Protein AF-A0A1S7DV35-F1 (afdb_monomer_lite)

Organism: Riemerella anatipestifer (NCBI:txid34085)

pLDDT: mean 92.85, std 4.07, range [81.19, 97.44]

Foldseek 3Di:
DKDKDKDALVLLVLLLVLLVVLVVDDLVPDDPVCSLLSVLSVVVSVVSVVVSVVRPPPPDIDMDIGDLSSLVSLLCCLVVVVVVDPDDPPDPSVVSSVVSNVSSVVVND

Sequence (109 aa):
MKIAIILNYEKLEVVNNLMSVLDTIKLEEQPRHLKSTVAICKELREKLLHKAISKRGASKSFKIELKYYFADALYRYLEDFSIYWDTPSGSFEENVFLMLRNDLHQKLL

Radius of gyration: 13.37 Å; chains: 1; bounding box: 29×32×36 Å

Structure (mmCIF, N/CA/C/O backbone):
data_AF-A0A1S7DV35-F1
#
_entry.id   AF-A0A1S7DV35-F1
#
loop_
_atom_site.group_PDB
_atom_site.id
_atom_site.type_symbol
_atom_site.label_atom_id
_atom_site.label_alt_id
_atom_site.label_comp_id
_atom_site.label_asym_id
_atom_site.label_entity_id
_atom_site.label_seq_id
_atom_site.pdbx_PDB_ins_code
_atom_site.Cartn_x
_atom_site.Cartn_y
_atom_site.Cartn_z
_atom_site.occupancy
_atom_site.B_iso_or_equiv
_atom_site.auth_seq_id
_atom_site.auth_comp_id
_atom_site.auth_asym_id
_atom_site.auth_atom_id
_atom_site.pdbx_PDB_model_num
ATOM 1 N N . MET A 1 1 ? -11.929 -15.321 -1.304 1.00 85.12 1 MET A N 1
ATOM 2 C CA . MET A 1 1 ? -11.467 -15.023 0.070 1.00 85.12 1 MET A CA 1
ATOM 3 C C . MET A 1 1 ? -11.135 -13.538 0.197 1.00 85.12 1 MET A C 1
ATOM 5 O O . MET A 1 1 ? -10.659 -12.957 -0.779 1.00 85.12 1 MET A O 1
ATOM 9 N N . LYS A 1 2 ? -11.431 -12.914 1.344 1.00 92.75 2 LYS A N 1
ATOM 10 C CA . LYS A 1 2 ? -11.063 -11.521 1.645 1.00 92.75 2 LYS A CA 1
ATOM 11 C C . LYS A 1 2 ? -10.032 -11.496 2.772 1.00 92.75 2 LYS A C 1
ATOM 13 O O . LYS A 1 2 ? -10.202 -12.222 3.744 1.00 92.75 2 LYS A O 1
ATOM 18 N N . ILE A 1 3 ? -9.027 -10.639 2.648 1.00 96.81 3 ILE A N 1
ATOM 19 C CA . ILE A 1 3 ? -7.999 -10.395 3.661 1.00 96.81 3 ILE A CA 1
ATOM 20 C C . ILE A 1 3 ? -8.254 -9.026 4.281 1.00 96.81 3 ILE A C 1
ATOM 22 O O . ILE A 1 3 ? -8.531 -8.056 3.579 1.00 96.81 3 ILE A O 1
ATOM 26 N N . ALA A 1 4 ? -8.198 -8.947 5.603 1.00 96.19 4 ALA A N 1
ATOM 27 C CA . ALA A 1 4 ? -8.426 -7.712 6.332 1.00 96.19 4 ALA A CA 1
ATOM 28 C C . ALA A 1 4 ? -7.108 -7.139 6.840 1.00 96.19 4 ALA A C 1
ATOM 30 O O . ALA A 1 4 ? -6.388 -7.841 7.543 1.00 96.19 4 ALA A O 1
ATOM 31 N N . ILE A 1 5 ? -6.847 -5.864 6.575 1.00 95.62 5 ILE A N 1
ATOM 32 C CA . IL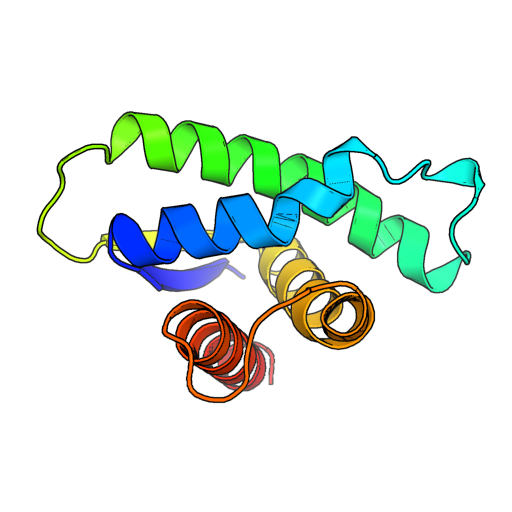E A 1 5 ? -5.750 -5.109 7.195 1.00 95.62 5 ILE A CA 1
ATOM 33 C C . ILE A 1 5 ? -6.329 -4.034 8.116 1.00 95.62 5 ILE A C 1
ATOM 35 O O . ILE A 1 5 ? -7.416 -3.507 7.859 1.00 95.62 5 ILE A O 1
ATOM 39 N N . ILE A 1 6 ? -5.633 -3.735 9.211 1.00 95.38 6 ILE A N 1
ATOM 40 C CA . ILE A 1 6 ? -6.066 -2.751 10.210 1.00 95.38 6 ILE A CA 1
ATOM 41 C C . ILE A 1 6 ? -5.045 -1.620 10.236 1.00 95.38 6 ILE A C 1
ATOM 43 O O . ILE A 1 6 ? -3.892 -1.834 10.598 1.00 95.38 6 ILE A O 1
ATOM 47 N N . LEU A 1 7 ? -5.475 -0.415 9.865 1.00 95.19 7 LEU A N 1
ATOM 48 C CA . LEU A 1 7 ? -4.621 0.770 9.763 1.00 95.19 7 LEU A CA 1
ATOM 49 C C . LEU A 1 7 ? -5.322 1.978 10.391 1.00 95.19 7 LEU A C 1
ATOM 51 O O . LEU A 1 7 ? -6.548 2.035 10.422 1.00 95.19 7 LEU A O 1
ATOM 55 N N . ASN A 1 8 ? -4.555 2.950 10.878 1.00 95.25 8 ASN A N 1
ATOM 56 C CA . ASN A 1 8 ? -5.063 4.298 11.146 1.00 95.25 8 ASN A CA 1
ATOM 57 C C . ASN A 1 8 ? -4.797 5.201 9.924 1.00 95.25 8 ASN A C 1
ATOM 59 O O . ASN A 1 8 ? -4.252 4.744 8.916 1.00 95.25 8 ASN A O 1
ATOM 63 N N . TYR A 1 9 ? -5.204 6.471 10.003 1.00 95.62 9 TYR A N 1
ATOM 64 C CA . TYR A 1 9 ? -5.023 7.421 8.903 1.00 95.62 9 TYR A CA 1
ATOM 65 C C . TYR A 1 9 ? -3.543 7.611 8.530 1.00 95.62 9 TYR A C 1
ATOM 67 O O . TYR A 1 9 ? -3.193 7.460 7.367 1.00 95.62 9 TYR A O 1
ATOM 75 N N . GLU A 1 10 ? -2.668 7.845 9.509 1.00 95.19 10 GLU A N 1
ATOM 76 C CA . GLU A 1 10 ? -1.231 8.076 9.282 1.00 95.19 10 GLU A CA 1
ATOM 77 C C . GLU A 1 10 ? -0.557 6.895 8.578 1.00 95.19 10 GLU A C 1
ATOM 79 O O . GLU A 1 10 ? 0.164 7.073 7.600 1.00 95.19 10 GLU A O 1
ATOM 84 N N . LYS A 1 11 ? -0.848 5.663 9.012 1.00 95.44 11 LYS A N 1
ATOM 85 C CA . LYS A 1 11 ? -0.322 4.453 8.367 1.00 95.44 11 LYS A CA 1
ATOM 86 C C . LYS A 1 11 ? -0.841 4.294 6.938 1.00 95.44 11 LYS A C 1
ATOM 88 O O . LYS A 1 11 ? -0.106 3.820 6.080 1.00 95.44 11 LYS A O 1
ATOM 93 N N . LEU A 1 12 ? -2.093 4.672 6.670 1.00 96.00 12 LEU A N 1
ATOM 94 C CA . LEU A 1 12 ? -2.645 4.650 5.313 1.00 96.00 12 LEU A CA 1
ATOM 95 C C . LEU A 1 12 ? -1.957 5.681 4.403 1.00 96.00 12 LEU A C 1
ATOM 97 O O . LEU A 1 12 ? -1.677 5.363 3.249 1.00 96.00 12 LEU A O 1
ATOM 101 N N . GLU A 1 13 ? -1.648 6.872 4.916 1.00 95.44 13 GLU A N 1
ATOM 102 C CA . GLU A 1 13 ? -0.892 7.892 4.176 1.00 95.44 13 GLU A CA 1
ATOM 103 C C . GLU A 1 13 ? 0.514 7.399 3.829 1.00 95.44 13 GLU A C 1
ATOM 105 O O . GLU A 1 13 ? 0.929 7.508 2.678 1.00 95.44 13 GLU A O 1
ATOM 110 N N . VAL A 1 14 ? 1.211 6.769 4.781 1.00 94.81 14 VAL A N 1
ATOM 111 C CA . VAL A 1 14 ? 2.515 6.141 4.517 1.00 94.81 14 VAL A CA 1
ATOM 112 C C . VAL A 1 14 ? 2.411 5.121 3.385 1.00 94.81 14 VAL A C 1
ATOM 114 O O . VAL A 1 14 ? 3.194 5.177 2.441 1.00 94.81 14 VAL A O 1
ATOM 117 N N . VAL A 1 15 ? 1.426 4.218 3.427 1.00 94.94 15 VAL A N 1
ATOM 118 C CA . VAL A 1 15 ? 1.236 3.217 2.362 1.00 94.94 15 VAL A CA 1
ATOM 119 C C . VAL A 1 15 ? 0.980 3.893 1.011 1.00 94.94 15 VAL A C 1
ATOM 121 O O . VAL A 1 15 ? 1.598 3.516 0.018 1.00 94.94 15 VAL A O 1
ATOM 124 N N . ASN A 1 16 ? 0.128 4.921 0.957 1.00 95.12 16 ASN A N 1
ATOM 125 C CA . ASN A 1 16 ? -0.120 5.675 -0.277 1.00 95.12 16 ASN A CA 1
ATOM 126 C C . ASN A 1 16 ? 1.145 6.358 -0.817 1.00 95.12 16 ASN A C 1
ATOM 128 O O . ASN A 1 16 ? 1.351 6.363 -2.035 1.00 95.12 16 ASN A O 1
ATOM 132 N N . ASN A 1 17 ? 1.991 6.889 0.069 1.00 93.31 17 ASN A N 1
ATOM 133 C CA . ASN A 1 17 ? 3.256 7.530 -0.286 1.00 93.31 17 ASN A CA 1
ATOM 134 C C . ASN A 1 17 ? 4.279 6.519 -0.815 1.00 93.31 17 ASN A C 1
ATOM 136 O O . ASN A 1 17 ? 4.876 6.762 -1.859 1.00 93.31 17 ASN A O 1
ATOM 140 N N . LEU A 1 18 ? 4.431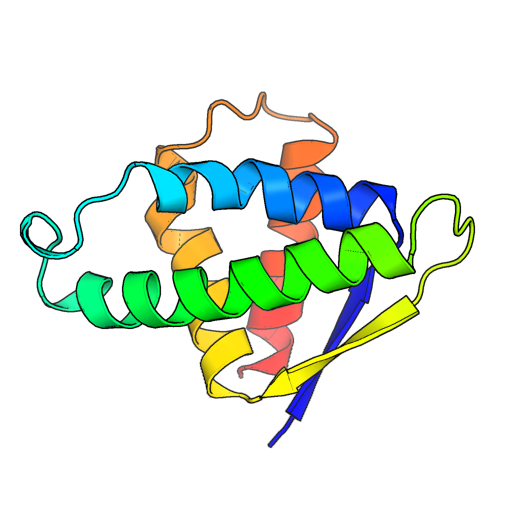 5.353 -0.182 1.00 91.62 18 LEU A N 1
ATOM 141 C CA . LEU A 1 18 ? 5.306 4.280 -0.685 1.00 91.62 18 LEU A CA 1
ATOM 142 C C . LEU A 1 18 ? 4.833 3.740 -2.041 1.00 91.62 18 LEU A C 1
ATOM 144 O O . LEU A 1 18 ? 5.625 3.350 -2.900 1.00 91.62 18 LEU A O 1
ATOM 148 N N . MET A 1 19 ? 3.522 3.744 -2.270 1.00 94.19 19 MET A N 1
ATOM 149 C CA . MET A 1 19 ? 2.934 3.368 -3.552 1.00 94.19 19 MET A CA 1
ATOM 150 C C . MET A 1 19 ? 3.028 4.478 -4.616 1.00 94.19 19 MET A C 1
ATOM 152 O O . MET A 1 19 ? 2.663 4.228 -5.764 1.00 94.19 19 MET A O 1
ATOM 156 N N . SER A 1 20 ? 3.538 5.677 -4.294 1.00 92.75 20 SER A N 1
ATOM 157 C CA . SER A 1 20 ? 3.689 6.785 -5.258 1.00 92.75 20 SER A CA 1
ATOM 158 C C . SER A 1 20 ? 4.613 6.473 -6.428 1.00 92.75 20 SER A C 1
ATOM 160 O O . SER A 1 20 ? 4.377 6.946 -7.538 1.00 92.75 20 SER A O 1
ATOM 162 N N . VAL A 1 21 ? 5.577 5.573 -6.225 1.00 89.44 21 VAL A N 1
ATOM 163 C CA . VAL A 1 21 ? 6.457 5.055 -7.284 1.00 89.44 21 VAL A CA 1
ATOM 164 C C . VAL A 1 21 ? 5.646 4.452 -8.446 1.00 89.44 21 VAL A C 1
ATOM 166 O O . VAL A 1 21 ? 6.061 4.506 -9.601 1.00 89.44 21 VAL A O 1
ATOM 169 N N . LEU A 1 22 ? 4.437 3.940 -8.187 1.00 91.38 22 LEU A N 1
ATOM 170 C CA . LEU A 1 22 ? 3.563 3.391 -9.228 1.00 91.38 22 LEU A CA 1
ATOM 171 C C . LEU A 1 22 ? 3.049 4.443 -10.227 1.00 91.38 22 LEU A C 1
ATOM 173 O O . LEU A 1 22 ? 2.676 4.054 -11.336 1.00 91.38 22 LEU A O 1
ATOM 177 N N . ASP A 1 23 ? 3.031 5.738 -9.884 1.00 88.81 23 ASP A N 1
ATOM 178 C CA . ASP A 1 23 ? 2.641 6.799 -10.834 1.00 88.81 23 ASP A CA 1
ATOM 179 C C . ASP A 1 23 ? 3.640 6.942 -11.974 1.00 88.81 23 ASP A C 1
ATOM 181 O O . ASP A 1 23 ? 3.260 7.237 -13.106 1.00 88.81 23 ASP A O 1
ATOM 185 N N . THR A 1 24 ? 4.920 6.731 -11.681 1.00 88.62 24 THR A N 1
ATOM 186 C CA . THR A 1 24 ? 6.007 6.956 -12.634 1.00 88.62 24 THR A CA 1
ATOM 187 C C . THR A 1 24 ? 6.430 5.673 -13.341 1.00 88.62 24 THR A C 1
ATOM 189 O O . THR A 1 24 ? 6.992 5.735 -14.435 1.00 88.62 24 THR A O 1
ATOM 192 N N . ILE A 1 25 ? 6.113 4.502 -12.776 1.00 88.62 25 ILE A N 1
ATOM 193 C CA . ILE A 1 25 ? 6.389 3.211 -13.410 1.00 88.62 25 ILE A CA 1
ATOM 194 C C . ILE A 1 25 ? 5.594 3.071 -14.712 1.00 88.62 25 ILE A C 1
ATOM 196 O O . ILE A 1 25 ? 4.359 2.976 -14.724 1.00 88.62 25 ILE A O 1
ATOM 200 N N . LYS A 1 26 ? 6.322 2.935 -15.820 1.00 87.25 26 LYS A N 1
ATOM 201 C CA . LYS A 1 26 ? 5.774 2.492 -17.101 1.00 87.25 26 LYS A CA 1
ATOM 202 C C . LYS A 1 26 ? 5.692 0.974 -17.121 1.00 87.25 26 LYS A C 1
ATOM 204 O O . LYS A 1 26 ? 6.700 0.283 -17.001 1.00 87.25 26 LYS A O 1
ATOM 209 N N . LEU A 1 27 ? 4.480 0.453 -17.296 1.00 86.25 27 LEU A N 1
ATOM 210 C CA . LEU A 1 27 ? 4.215 -0.986 -17.268 1.00 86.25 27 LEU A CA 1
ATOM 211 C C . LEU A 1 27 ? 4.971 -1.740 -18.375 1.00 86.25 27 LEU A C 1
ATOM 213 O O . LEU A 1 27 ? 5.391 -2.880 -18.179 1.00 86.25 27 LEU A O 1
ATOM 217 N N . GLU A 1 28 ? 5.170 -1.091 -19.523 1.00 87.50 28 GLU A N 1
ATOM 218 C CA . GLU A 1 28 ? 5.852 -1.654 -20.694 1.00 87.50 28 GLU A CA 1
ATOM 219 C C . GLU A 1 28 ? 7.290 -2.073 -20.368 1.00 87.50 28 GLU A C 1
ATOM 221 O O . GLU A 1 28 ? 7.735 -3.134 -20.810 1.00 87.50 28 GLU A O 1
ATOM 226 N N . GLU A 1 29 ? 7.961 -1.256 -19.549 1.00 88.75 29 GLU A N 1
ATOM 227 C CA . GLU A 1 29 ? 9.383 -1.328 -19.194 1.00 88.75 29 GLU A CA 1
ATOM 228 C C . GLU A 1 29 ? 9.657 -2.307 -18.036 1.00 88.75 29 GLU A C 1
ATOM 230 O O . GLU A 1 29 ? 10.810 -2.587 -17.719 1.00 88.75 29 GLU A O 1
ATOM 235 N N . GLN A 1 30 ? 8.613 -2.860 -17.407 1.00 87.62 30 GLN A N 1
ATOM 236 C CA . GLN A 1 30 ? 8.766 -3.792 -16.290 1.00 87.62 30 GLN A CA 1
ATOM 237 C C . GLN A 1 30 ? 8.989 -5.240 -16.758 1.00 87.62 30 GLN A C 1
ATOM 239 O O . GLN A 1 30 ? 8.394 -5.675 -17.752 1.00 87.62 30 GLN A O 1
ATOM 244 N N . PRO A 1 31 ? 9.768 -6.048 -16.016 1.00 87.88 31 PRO A N 1
ATOM 245 C CA . PRO A 1 31 ? 9.861 -7.486 -16.241 1.00 87.88 31 PRO A CA 1
ATOM 246 C C . PRO A 1 31 ? 8.483 -8.158 -16.249 1.00 87.88 31 PRO A C 1
ATOM 248 O O . PRO A 1 31 ? 7.603 -7.813 -15.460 1.00 87.88 31 PRO A O 1
ATOM 251 N N . ARG A 1 32 ? 8.297 -9.175 -17.104 1.00 86.12 32 ARG A N 1
ATOM 252 C CA . ARG A 1 32 ? 7.004 -9.872 -17.279 1.00 86.12 32 ARG A CA 1
ATOM 253 C C . ARG A 1 32 ? 6.384 -10.347 -15.959 1.00 86.12 32 ARG A C 1
ATOM 255 O O . ARG A 1 32 ? 5.169 -10.282 -15.820 1.00 86.12 32 ARG A O 1
ATOM 262 N N . HIS A 1 33 ? 7.209 -10.801 -15.017 1.00 83.94 33 HIS A N 1
ATOM 263 C CA . HIS A 1 33 ? 6.760 -11.300 -13.717 1.00 83.94 33 HIS A CA 1
ATOM 264 C C . HIS A 1 33 ? 6.268 -10.192 -12.767 1.00 83.94 33 HIS A C 1
ATOM 266 O O . HIS A 1 33 ? 5.466 -10.482 -11.888 1.00 83.94 33 HIS A O 1
ATOM 272 N N . LEU A 1 34 ? 6.676 -8.930 -12.967 1.00 89.12 34 LEU A N 1
ATOM 273 C CA . LEU A 1 34 ? 6.234 -7.786 -12.155 1.00 89.12 34 LEU A CA 1
ATOM 274 C C . LEU A 1 34 ? 5.037 -7.049 -12.758 1.00 89.12 34 LEU A C 1
ATOM 276 O O . LEU A 1 34 ? 4.323 -6.358 -12.034 1.00 89.12 34 LEU A O 1
ATOM 280 N N . LYS A 1 35 ? 4.774 -7.198 -14.066 1.00 92.31 35 LYS A N 1
ATOM 281 C CA . LYS A 1 35 ? 3.689 -6.468 -14.751 1.00 92.31 35 LYS A CA 1
ATOM 282 C C . LYS A 1 35 ? 2.326 -6.685 -14.091 1.00 92.31 35 LYS A C 1
ATOM 284 O O . LYS A 1 35 ? 1.588 -5.725 -13.891 1.00 92.31 35 LYS A O 1
ATOM 289 N N . SER A 1 36 ? 1.993 -7.921 -13.722 1.00 92.19 36 SER A N 1
ATOM 290 C CA . SER A 1 36 ? 0.727 -8.217 -13.039 1.00 92.19 36 SER A CA 1
ATOM 291 C C . SER A 1 36 ? 0.646 -7.537 -11.674 1.00 92.19 36 SER A C 1
ATOM 293 O O . SER A 1 36 ? -0.361 -6.899 -11.380 1.00 92.19 36 SER A O 1
ATOM 295 N N . THR A 1 37 ? 1.712 -7.618 -10.874 1.00 94.31 37 THR A N 1
ATOM 296 C CA . THR A 1 37 ? 1.790 -6.971 -9.558 1.00 94.31 37 THR A CA 1
ATOM 297 C C . THR A 1 37 ? 1.618 -5.463 -9.693 1.00 94.31 37 THR A C 1
ATOM 299 O O . THR A 1 37 ? 0.745 -4.891 -9.050 1.00 94.31 37 THR A O 1
ATOM 302 N N . VAL A 1 38 ? 2.364 -4.824 -10.598 1.00 94.19 38 VAL A N 1
ATOM 303 C CA . VAL A 1 38 ? 2.280 -3.377 -10.849 1.00 94.19 38 VAL A CA 1
ATOM 304 C C . VAL A 1 38 ? 0.876 -2.970 -11.292 1.00 94.19 38 VAL A C 1
ATOM 306 O O . VAL A 1 38 ? 0.324 -2.019 -10.744 1.00 94.19 38 VAL A O 1
ATOM 309 N N . ALA A 1 39 ? 0.272 -3.681 -12.248 1.00 94.69 39 ALA A N 1
ATOM 310 C CA . ALA A 1 39 ? -1.069 -3.362 -12.736 1.00 94.69 39 ALA A CA 1
ATOM 311 C C . ALA A 1 39 ? -2.125 -3.459 -11.621 1.00 94.69 39 ALA A C 1
ATOM 313 O O . ALA A 1 39 ? -2.929 -2.543 -11.445 1.00 94.69 39 ALA A O 1
ATOM 314 N N . ILE A 1 40 ? -2.085 -4.531 -10.826 1.00 96.50 40 ILE A N 1
ATOM 315 C CA . ILE A 1 40 ? -3.006 -4.732 -9.701 1.00 96.50 40 ILE A CA 1
ATOM 316 C C . ILE A 1 40 ? -2.770 -3.676 -8.611 1.00 96.50 40 ILE A C 1
ATOM 318 O O . ILE A 1 40 ? -3.727 -3.129 -8.062 1.00 96.50 40 ILE A O 1
ATOM 322 N N . CYS A 1 41 ? -1.513 -3.356 -8.304 1.00 96.56 41 CYS A N 1
ATOM 323 C CA . CYS A 1 41 ? -1.167 -2.362 -7.294 1.00 96.56 41 CYS A CA 1
ATOM 324 C C . CYS A 1 41 ? -1.535 -0.936 -7.712 1.00 96.56 41 CYS A C 1
ATOM 326 O O . CYS A 1 41 ? -1.905 -0.151 -6.841 1.00 96.56 41 CYS A O 1
ATOM 328 N N . LYS A 1 42 ? -1.513 -0.601 -9.009 1.00 95.81 42 LYS A N 1
ATOM 329 C CA . LYS A 1 42 ? -2.057 0.674 -9.509 1.00 95.81 42 LYS A CA 1
ATOM 330 C C . LYS A 1 42 ? -3.549 0.797 -9.188 1.00 95.81 42 LYS A C 1
ATOM 332 O O . LYS A 1 42 ? -3.948 1.770 -8.553 1.00 95.81 42 LYS A O 1
ATOM 337 N N . GLU A 1 43 ? -4.348 -0.227 -9.505 1.00 96.12 43 GLU A N 1
ATOM 338 C CA . GLU A 1 43 ? -5.783 -0.240 -9.167 1.00 96.12 43 GLU A CA 1
ATOM 339 C C . GLU A 1 43 ? -6.011 -0.193 -7.645 1.00 96.12 43 GLU A C 1
ATOM 341 O O . GLU A 1 43 ? -6.904 0.496 -7.145 1.00 96.12 43 GLU A O 1
ATOM 346 N N . LEU A 1 44 ? -5.201 -0.926 -6.875 1.00 97.06 44 LEU A N 1
ATOM 347 C CA . LEU A 1 44 ? -5.283 -0.912 -5.417 1.00 97.06 44 LEU A CA 1
ATOM 348 C C . LEU A 1 44 ? -5.001 0.483 -4.857 1.00 97.06 44 LEU A C 1
ATOM 350 O O . LEU A 1 44 ? -5.735 0.950 -3.985 1.00 97.06 44 LEU A O 1
ATOM 354 N N . ARG A 1 45 ? -3.963 1.153 -5.357 1.00 95.94 45 ARG A N 1
ATOM 355 C CA . ARG A 1 45 ? -3.569 2.475 -4.881 1.00 95.94 45 ARG A CA 1
ATOM 356 C C . ARG A 1 45 ? -4.669 3.501 -5.091 1.00 95.94 45 ARG A C 1
ATOM 358 O O . ARG A 1 45 ? -4.957 4.254 -4.169 1.00 95.94 45 ARG A O 1
ATOM 365 N N . GLU A 1 46 ? -5.343 3.494 -6.237 1.00 95.62 46 GLU A N 1
ATOM 366 C CA . GLU A 1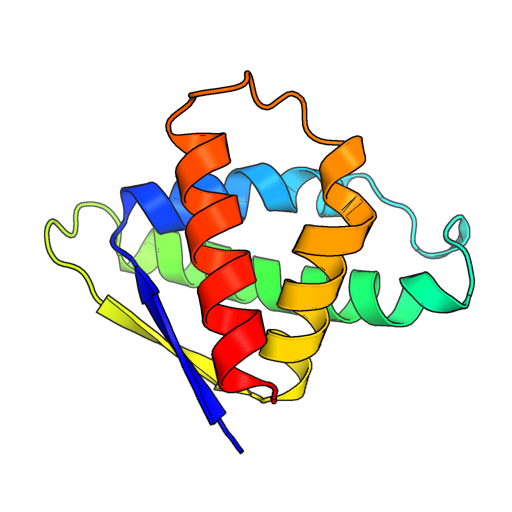 46 ? -6.499 4.369 -6.458 1.00 95.62 46 GLU A CA 1
ATOM 367 C C . GLU A 1 46 ? -7.557 4.182 -5.362 1.00 95.62 46 GLU A C 1
ATOM 369 O O . GLU A 1 46 ? -8.055 5.157 -4.795 1.00 95.62 46 GLU A O 1
ATOM 374 N N . LYS A 1 47 ? -7.867 2.934 -4.986 1.00 96.12 47 LYS A N 1
ATOM 375 C CA . LYS A 1 47 ? -8.821 2.650 -3.898 1.00 96.12 47 LYS A CA 1
ATOM 376 C C . LYS A 1 47 ? -8.307 3.133 -2.539 1.00 96.12 47 LYS A C 1
ATOM 378 O O . LYS A 1 47 ? -9.100 3.634 -1.740 1.00 96.12 47 LYS A O 1
ATOM 383 N N . LEU A 1 48 ? -7.013 2.980 -2.259 1.00 96.31 48 LEU A N 1
ATOM 384 C CA . LEU A 1 48 ? -6.393 3.432 -1.009 1.00 96.31 48 LEU A CA 1
ATOM 385 C C . LEU A 1 48 ? -6.334 4.964 -0.911 1.00 96.31 48 LEU A C 1
ATOM 387 O O . LEU A 1 48 ? -6.588 5.503 0.167 1.00 96.31 48 LEU A O 1
ATOM 391 N N . LEU A 1 49 ? -6.116 5.671 -2.022 1.00 96.25 49 LEU A N 1
ATOM 392 C CA . LEU A 1 49 ? -6.187 7.134 -2.098 1.00 96.25 49 LEU A CA 1
ATOM 393 C C . LEU A 1 49 ? -7.606 7.638 -1.808 1.00 96.25 49 LEU A C 1
ATOM 395 O O . LEU A 1 49 ? -7.800 8.486 -0.936 1.00 96.25 49 LEU A O 1
ATOM 399 N N . HIS A 1 50 ? -8.626 7.052 -2.444 1.00 96.00 50 HIS A N 1
ATOM 400 C CA . HIS A 1 50 ? -10.025 7.365 -2.123 1.00 96.00 50 HIS A CA 1
ATOM 401 C C . HIS A 1 50 ? -10.343 7.083 -0.649 1.00 96.00 50 HIS A C 1
ATOM 403 O O . HIS A 1 50 ? -11.033 7.861 0.019 1.00 96.00 50 HIS A O 1
ATOM 409 N N . LYS A 1 51 ? -9.816 5.976 -0.110 1.00 95.38 51 LYS A N 1
ATOM 410 C CA . LYS A 1 51 ? -9.994 5.631 1.300 1.00 95.38 51 LYS A CA 1
ATOM 411 C C . LYS A 1 51 ? -9.352 6.670 2.215 1.00 95.38 51 LYS A C 1
ATOM 413 O O . LYS A 1 51 ? -9.998 7.047 3.192 1.00 95.38 51 LYS A O 1
ATOM 418 N N . ALA A 1 52 ? -8.154 7.153 1.898 1.00 94.88 52 ALA A N 1
ATOM 419 C CA . ALA A 1 52 ? -7.467 8.181 2.673 1.00 94.88 52 ALA A CA 1
ATOM 420 C C . ALA A 1 52 ? -8.269 9.480 2.716 1.00 94.88 52 ALA A C 1
ATOM 422 O O . ALA A 1 52 ? -8.530 9.993 3.802 1.00 94.88 52 ALA A O 1
ATOM 423 N N . ILE A 1 53 ? -8.795 9.932 1.573 1.00 94.88 53 ILE A N 1
ATOM 424 C CA . ILE A 1 53 ? -9.697 11.092 1.514 1.00 94.88 53 ILE A CA 1
ATOM 425 C C . ILE A 1 53 ? -10.903 10.882 2.445 1.00 94.88 53 ILE A C 1
ATOM 427 O O . ILE A 1 53 ? -11.211 11.748 3.260 1.00 94.88 53 ILE A O 1
ATOM 431 N N . SER A 1 54 ? -11.540 9.704 2.403 1.00 94.44 54 SER A N 1
ATOM 432 C CA . SER A 1 54 ? -12.709 9.390 3.247 1.00 94.44 54 SER A CA 1
ATOM 433 C C . SER A 1 54 ? -12.406 9.243 4.746 1.00 94.44 54 SER A C 1
ATOM 435 O O . SER A 1 54 ? -13.322 9.234 5.570 1.00 94.44 54 SER A O 1
ATOM 437 N N . LYS A 1 55 ? -11.133 9.050 5.107 1.00 93.50 55 LYS A N 1
ATOM 438 C CA . LYS A 1 55 ? -10.666 8.812 6.481 1.00 93.50 55 LYS A CA 1
ATOM 439 C C . LYS A 1 55 ? -9.796 9.943 7.015 1.00 93.50 55 LYS A C 1
ATOM 441 O O . LYS A 1 55 ? -9.238 9.803 8.102 1.00 93.50 55 LYS A O 1
ATOM 446 N N . ARG A 1 56 ? -9.715 11.063 6.296 1.00 91.44 56 ARG A N 1
ATOM 447 C CA . ARG A 1 56 ? -8.976 12.250 6.718 1.00 91.44 56 ARG A CA 1
ATOM 448 C C . ARG A 1 56 ? -9.442 12.711 8.099 1.00 91.44 56 ARG A C 1
ATOM 450 O O . ARG A 1 56 ? -10.637 12.866 8.337 1.00 91.44 56 ARG A O 1
ATOM 457 N N . GLY A 1 57 ? -8.488 12.896 9.010 1.00 86.31 57 GLY A N 1
ATOM 458 C CA . GLY A 1 57 ? -8.753 13.314 10.391 1.00 86.31 57 GLY A CA 1
ATOM 459 C C . GLY A 1 57 ? -9.332 12.225 11.303 1.00 86.31 57 GLY A C 1
ATOM 460 O O . GLY A 1 57 ? -9.653 12.508 12.456 1.00 86.31 57 GLY A O 1
ATOM 461 N N . ALA A 1 58 ? -9.467 10.978 10.837 1.00 89.38 58 ALA A N 1
ATOM 462 C CA . ALA A 1 58 ? -9.888 9.878 11.697 1.00 89.38 58 ALA A CA 1
ATOM 463 C C . ALA A 1 58 ? -8.765 9.500 12.677 1.00 89.38 58 ALA A C 1
ATOM 465 O O . ALA A 1 58 ? -7.699 9.045 12.269 1.00 89.38 58 ALA A O 1
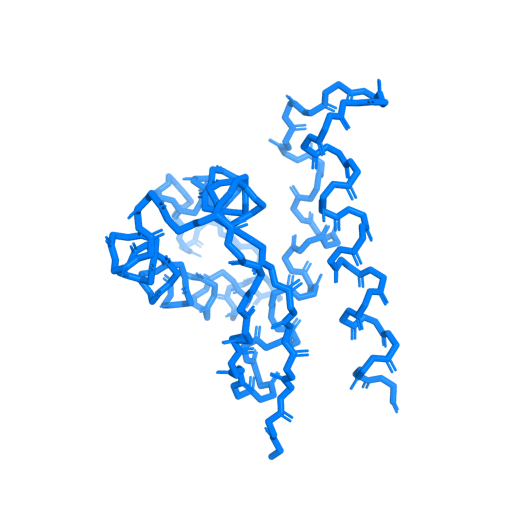ATOM 466 N N . SER A 1 59 ? -9.034 9.624 13.977 1.00 84.56 59 SER A N 1
ATOM 467 C CA . SER A 1 59 ? -8.077 9.281 15.041 1.00 84.56 59 SER A CA 1
ATOM 468 C C . SER A 1 59 ? -8.015 7.785 15.363 1.00 84.56 59 SER A C 1
ATOM 470 O O . SER A 1 59 ? -7.053 7.314 15.964 1.00 84.56 59 SER A O 1
ATOM 472 N N . LYS A 1 60 ? -9.039 7.015 14.977 1.00 92.31 60 LYS A N 1
ATOM 473 C CA . LYS A 1 60 ? -9.144 5.582 15.283 1.00 92.31 60 LYS A CA 1
ATOM 474 C C . LYS A 1 60 ? -8.687 4.719 14.113 1.00 92.31 60 LYS A C 1
ATOM 476 O O . LYS A 1 60 ? -8.952 5.036 12.953 1.00 92.31 60 LYS A O 1
ATOM 481 N N . SER A 1 61 ? -8.088 3.576 14.438 1.00 94.81 61 SER A N 1
ATOM 482 C CA . SER A 1 61 ? -7.819 2.512 13.472 1.00 94.81 61 SER A CA 1
ATOM 483 C C . SER A 1 61 ? -9.110 1.990 12.840 1.00 94.81 61 SER A C 1
ATOM 485 O O . SER A 1 61 ? -10.167 1.941 13.471 1.00 94.81 61 SER A O 1
ATOM 487 N N . PHE A 1 62 ? -9.017 1.563 11.587 1.00 95.06 62 PHE A N 1
ATOM 488 C CA . PHE A 1 62 ? -10.114 1.024 10.802 1.00 95.06 62 PHE A CA 1
ATOM 489 C C . PHE A 1 62 ? -9.664 -0.185 9.980 1.00 95.06 62 PHE A C 1
ATOM 491 O O . PHE A 1 62 ? -8.498 -0.341 9.619 1.00 95.06 62 PHE A O 1
ATOM 498 N N . LYS A 1 63 ? -10.632 -1.045 9.667 1.00 95.25 63 LYS A N 1
ATOM 499 C CA . LYS A 1 63 ? -10.444 -2.226 8.826 1.00 95.25 63 LYS A CA 1
ATOM 500 C C . LYS A 1 63 ? -10.552 -1.846 7.346 1.00 95.25 63 LYS A C 1
ATOM 502 O O . LYS A 1 63 ? -11.498 -1.158 6.947 1.00 95.25 63 LYS A O 1
ATOM 507 N N . ILE A 1 64 ? -9.626 -2.333 6.527 1.00 95.44 64 ILE A N 1
ATOM 508 C CA . ILE A 1 64 ? -9.723 -2.341 5.064 1.00 95.44 64 ILE A CA 1
ATOM 509 C C . ILE A 1 64 ? -9.809 -3.801 4.622 1.00 95.44 64 ILE A C 1
ATOM 511 O O . ILE A 1 64 ? -8.935 -4.604 4.937 1.00 95.44 64 ILE A O 1
ATOM 515 N N . GLU A 1 65 ? -10.882 -4.154 3.917 1.00 96.62 65 GLU A N 1
ATOM 516 C CA . GLU A 1 65 ? -11.040 -5.490 3.345 1.00 96.62 65 GLU A CA 1
ATOM 517 C C . GLU A 1 65 ? -10.549 -5.507 1.902 1.00 96.62 65 GLU A C 1
ATOM 519 O O . GLU A 1 65 ? -11.098 -4.822 1.037 1.00 96.62 65 GLU A O 1
ATOM 524 N N . LEU A 1 66 ? -9.540 -6.327 1.642 1.00 96.81 66 LEU A N 1
ATOM 525 C CA . LEU A 1 66 ? -8.971 -6.558 0.327 1.00 96.81 66 LEU A CA 1
ATOM 526 C C . LEU A 1 66 ? -9.457 -7.901 -0.213 1.00 96.81 66 LEU A C 1
ATOM 528 O O . LEU A 1 66 ? -9.588 -8.884 0.518 1.00 96.81 66 LEU A O 1
ATOM 532 N N . LYS A 1 67 ? -9.708 -7.971 -1.521 1.00 96.75 67 LYS A N 1
ATOM 533 C CA . LYS A 1 67 ? -9.798 -9.270 -2.198 1.00 96.75 67 LYS A CA 1
ATOM 534 C C . LYS A 1 67 ? -8.421 -9.940 -2.136 1.00 96.75 67 LYS A C 1
ATOM 536 O O . LYS A 1 67 ? -7.415 -9.238 -2.161 1.00 96.75 67 LYS A O 1
ATOM 541 N N . TYR A 1 68 ? -8.379 -11.272 -2.094 1.00 96.00 68 TYR A N 1
ATOM 542 C CA . TYR A 1 68 ? -7.122 -12.026 -1.976 1.00 96.00 68 TYR A CA 1
ATOM 543 C C . TYR A 1 68 ? -6.038 -11.566 -2.965 1.00 96.00 68 TYR A C 1
ATOM 545 O O . TYR A 1 68 ? -4.931 -11.270 -2.544 1.00 96.00 68 TYR A O 1
ATOM 553 N N . TYR A 1 69 ? -6.377 -11.387 -4.247 1.00 95.50 69 TYR A N 1
ATOM 554 C CA . TYR A 1 69 ? -5.404 -10.952 -5.257 1.00 95.50 69 TYR A CA 1
ATOM 555 C C . TYR A 1 69 ? -4.827 -9.548 -5.004 1.00 95.50 69 TYR A C 1
ATOM 557 O O . TYR A 1 69 ? -3.696 -9.285 -5.389 1.00 95.50 69 TYR A O 1
ATOM 565 N N . PHE A 1 70 ? -5.568 -8.647 -4.346 1.00 97.44 70 PHE A N 1
ATOM 566 C CA . PHE A 1 70 ? -5.022 -7.350 -3.934 1.00 97.44 70 PHE A CA 1
ATOM 567 C C . PHE A 1 70 ? -4.069 -7.490 -2.758 1.00 97.44 70 PHE A C 1
ATOM 569 O O . PHE A 1 70 ? -3.070 -6.785 -2.708 1.00 97.44 70 PHE A O 1
ATOM 576 N N . ALA A 1 71 ? -4.385 -8.374 -1.811 1.00 97.31 71 ALA A N 1
ATOM 577 C CA . ALA A 1 71 ? -3.522 -8.629 -0.667 1.00 97.31 71 ALA A CA 1
ATOM 578 C C . ALA A 1 71 ? -2.209 -9.302 -1.096 1.00 97.31 71 ALA A C 1
ATOM 580 O O . ALA A 1 71 ? -1.151 -8.854 -0.671 1.00 97.31 71 ALA A O 1
ATOM 581 N N . ASP A 1 72 ? -2.274 -10.303 -1.980 1.00 96.44 72 ASP A N 1
ATOM 582 C CA . ASP A 1 72 ? -1.090 -10.962 -2.551 1.00 96.44 72 ASP A CA 1
ATOM 583 C C . ASP A 1 72 ? -0.240 -9.987 -3.378 1.00 96.44 72 ASP A C 1
ATOM 585 O O . ASP A 1 72 ? 0.962 -9.877 -3.152 1.00 96.44 72 ASP A O 1
ATOM 589 N N . ALA A 1 73 ? -0.856 -9.199 -4.268 1.00 96.44 73 ALA A N 1
ATOM 590 C CA . ALA A 1 73 ? -0.121 -8.197 -5.039 1.00 96.44 73 ALA A CA 1
ATOM 591 C C . ALA A 1 73 ? 0.511 -7.123 -4.143 1.00 96.44 73 ALA A C 1
ATOM 593 O O . ALA A 1 73 ? 1.656 -6.745 -4.367 1.00 96.44 73 ALA A O 1
ATOM 594 N N . LEU A 1 74 ? -0.198 -6.657 -3.107 1.00 96.88 74 LEU A N 1
ATOM 595 C CA . LEU A 1 74 ? 0.359 -5.716 -2.137 1.00 96.88 74 LEU A CA 1
ATOM 596 C C . LEU A 1 74 ? 1.549 -6.329 -1.398 1.00 96.88 74 LEU A C 1
ATOM 598 O O . LEU A 1 74 ? 2.575 -5.675 -1.290 1.00 96.88 74 LEU A O 1
ATOM 602 N N . TYR A 1 75 ? 1.442 -7.574 -0.931 1.00 96.88 75 TYR A N 1
ATOM 603 C CA . TYR A 1 75 ? 2.549 -8.272 -0.281 1.00 96.88 75 TYR A CA 1
ATOM 604 C C . TYR A 1 75 ? 3.784 -8.346 -1.191 1.00 96.88 75 TYR A C 1
ATOM 606 O O . TYR A 1 75 ? 4.854 -7.896 -0.787 1.00 96.88 75 TYR A O 1
ATOM 614 N N . ARG A 1 76 ? 3.615 -8.806 -2.439 1.00 95.00 76 ARG A N 1
ATOM 615 C CA . ARG A 1 76 ? 4.699 -8.871 -3.436 1.00 95.00 76 ARG A CA 1
ATOM 616 C C . ARG A 1 76 ? 5.286 -7.501 -3.736 1.00 95.00 76 ARG A C 1
ATOM 618 O O . ARG A 1 76 ? 6.495 -7.354 -3.784 1.00 95.00 76 ARG A O 1
ATOM 625 N N . TYR A 1 77 ? 4.445 -6.477 -3.882 1.00 94.50 77 TYR A N 1
ATOM 626 C CA . TYR A 1 77 ? 4.917 -5.106 -4.066 1.00 94.50 77 TYR A CA 1
ATOM 627 C C . TYR A 1 77 ? 5.779 -4.655 -2.885 1.00 94.50 77 TYR A C 1
ATOM 629 O O . TYR A 1 77 ? 6.840 -4.075 -3.095 1.00 94.50 77 TYR A O 1
ATOM 637 N N . LEU A 1 78 ? 5.356 -4.950 -1.652 1.00 93.88 78 LEU A N 1
ATOM 638 C CA . LEU A 1 78 ? 6.119 -4.570 -0.467 1.00 93.88 78 LEU A CA 1
ATOM 639 C C . LEU A 1 78 ? 7.449 -5.322 -0.328 1.00 93.88 78 LEU A C 1
ATOM 641 O O . LEU A 1 78 ? 8.359 -4.829 0.331 1.00 93.88 78 LEU A O 1
ATOM 645 N N . GLU A 1 79 ? 7.555 -6.510 -0.910 1.00 92.56 79 GLU A N 1
ATOM 646 C CA . GLU A 1 79 ? 8.781 -7.302 -0.953 1.00 92.56 79 GLU A CA 1
ATOM 647 C C . GLU A 1 79 ? 9.704 -6.815 -2.082 1.00 92.56 79 GLU A C 1
ATOM 649 O O . GLU A 1 79 ? 10.803 -6.324 -1.814 1.00 92.56 79 GLU A O 1
ATOM 654 N N . ASP A 1 80 ? 9.213 -6.841 -3.321 1.00 89.81 80 ASP A N 1
ATOM 655 C CA . ASP A 1 80 ? 9.994 -6.627 -4.543 1.00 89.81 80 ASP A CA 1
ATOM 656 C C . ASP A 1 80 ? 10.372 -5.156 -4.781 1.00 89.81 80 ASP A C 1
ATOM 658 O O . ASP A 1 80 ? 11.423 -4.872 -5.354 1.00 89.81 80 ASP A O 1
ATOM 662 N N . PHE A 1 81 ? 9.526 -4.204 -4.363 1.00 87.56 81 PHE A N 1
ATOM 663 C CA . PHE A 1 81 ? 9.742 -2.773 -4.624 1.00 87.56 81 PHE A CA 1
ATOM 664 C C . PHE A 1 81 ? 10.353 -2.019 -3.441 1.00 87.56 81 PHE A C 1
ATOM 666 O O . PHE A 1 81 ? 10.646 -0.831 -3.575 1.00 87.56 81 PHE A O 1
ATOM 673 N N . SER A 1 82 ? 10.602 -2.696 -2.315 1.00 86.19 82 SER A N 1
ATOM 674 C CA . SER A 1 82 ? 11.203 -2.076 -1.126 1.00 86.19 82 SER A CA 1
ATOM 675 C C . SER A 1 82 ? 12.566 -1.430 -1.397 1.00 86.19 82 SER A C 1
ATOM 677 O O . SER A 1 82 ? 12.885 -0.398 -0.817 1.00 86.19 82 SER A O 1
ATOM 679 N N . ILE A 1 83 ? 13.330 -1.975 -2.349 1.00 84.00 83 ILE A N 1
ATOM 680 C CA . ILE A 1 83 ? 14.633 -1.447 -2.785 1.00 84.00 83 ILE A CA 1
ATOM 681 C C . ILE A 1 83 ? 14.563 -0.053 -3.429 1.00 84.00 83 ILE A C 1
ATOM 683 O O . ILE A 1 83 ? 15.590 0.607 -3.560 1.00 84.00 83 ILE A O 1
ATOM 687 N N . TYR A 1 84 ? 13.380 0.380 -3.874 1.00 81.19 84 TYR A N 1
ATOM 688 C CA . TYR A 1 84 ? 13.178 1.672 -4.535 1.00 81.19 84 TYR A CA 1
ATOM 689 C C . TYR A 1 84 ? 12.732 2.773 -3.574 1.00 81.19 84 TYR A C 1
ATOM 691 O O . TYR A 1 84 ? 12.537 3.910 -4.006 1.00 81.19 84 TYR A O 1
ATOM 699 N N . TRP A 1 85 ? 12.515 2.455 -2.299 1.00 83.38 85 TRP A N 1
ATOM 700 C CA . TRP A 1 85 ? 12.065 3.437 -1.326 1.00 83.38 85 TRP A CA 1
ATOM 701 C C . TRP A 1 85 ? 13.246 4.005 -0.556 1.00 83.38 85 TRP A C 1
ATOM 703 O O . TRP A 1 85 ? 14.040 3.275 0.029 1.00 83.38 85 TRP A O 1
ATOM 713 N N . ASP A 1 86 ? 13.316 5.329 -0.511 1.00 82.44 86 ASP A N 1
ATOM 714 C CA . ASP A 1 86 ? 14.254 6.052 0.342 1.00 82.44 86 ASP A CA 1
ATOM 715 C C . ASP A 1 86 ? 13.670 6.181 1.760 1.00 82.44 86 ASP A C 1
ATOM 717 O O . ASP A 1 86 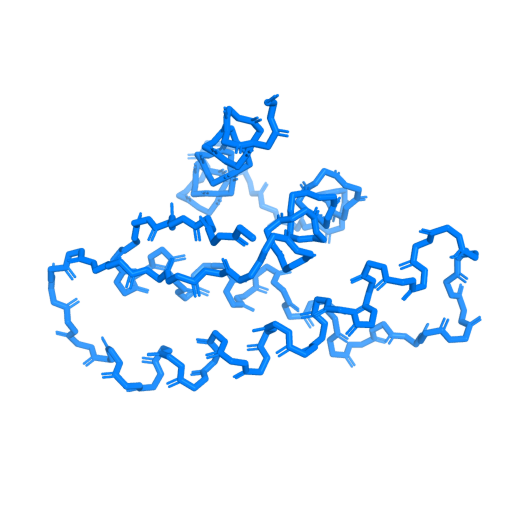? 13.308 7.264 2.219 1.00 82.44 86 ASP A O 1
ATOM 721 N N . THR A 1 87 ? 13.452 5.040 2.425 1.00 85.19 87 THR A N 1
ATOM 722 C CA . THR A 1 87 ? 12.972 4.986 3.815 1.00 85.19 87 THR A CA 1
ATOM 723 C C . THR A 1 87 ? 14.150 4.764 4.759 1.00 85.19 87 THR A C 1
ATOM 725 O O . THR A 1 87 ? 14.733 3.676 4.729 1.00 85.19 87 THR A O 1
ATOM 728 N N . PRO A 1 88 ? 14.508 5.743 5.612 1.00 87.69 88 PRO A N 1
ATOM 729 C CA . PRO A 1 88 ? 15.596 5.582 6.567 1.00 87.69 88 PRO A CA 1
ATOM 730 C C . PRO A 1 88 ? 15.334 4.428 7.535 1.00 87.69 88 PRO A C 1
ATOM 732 O O . PRO A 1 88 ? 14.213 4.253 8.017 1.00 87.69 88 PRO A O 1
ATOM 735 N N . SER A 1 89 ? 16.382 3.681 7.880 1.00 88.50 89 SER A N 1
ATOM 736 C CA . SER A 1 89 ? 16.235 2.606 8.858 1.00 88.50 89 SER A CA 1
ATOM 737 C C . SER A 1 89 ? 15.845 3.157 10.234 1.00 88.50 89 SER A C 1
ATOM 739 O O . SER A 1 89 ? 16.375 4.172 10.692 1.00 88.50 89 SER A O 1
ATOM 741 N N . GLY A 1 90 ? 14.889 2.499 10.883 1.00 88.94 90 GLY A N 1
ATOM 742 C CA . GLY A 1 90 ? 14.258 2.916 12.128 1.00 88.94 90 GLY A CA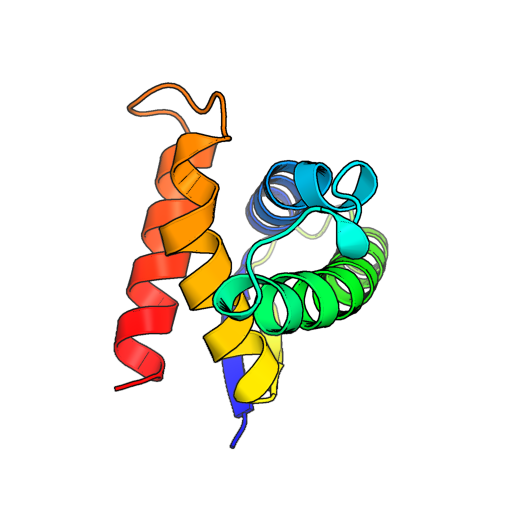 1
ATOM 743 C C . GLY A 1 90 ? 13.158 3.967 11.962 1.00 88.94 90 GLY A C 1
ATOM 744 O O . GLY A 1 90 ? 12.555 4.349 12.968 1.00 88.94 90 GLY A O 1
ATOM 745 N N . SER A 1 91 ? 12.864 4.439 10.743 1.00 93.75 91 SER A N 1
ATOM 746 C CA . SER A 1 91 ? 11.823 5.451 10.539 1.00 93.75 91 SER A CA 1
ATOM 747 C C . SER A 1 91 ? 10.420 4.901 10.804 1.00 93.75 91 SER A C 1
ATOM 749 O O . SER A 1 91 ? 10.170 3.691 10.855 1.00 93.75 91 SER A O 1
ATOM 751 N N . PHE A 1 92 ? 9.462 5.807 10.989 1.00 94.00 92 PHE A N 1
ATOM 752 C CA . PHE A 1 92 ? 8.061 5.423 11.115 1.00 94.00 92 PHE A CA 1
ATOM 753 C C . PHE A 1 92 ? 7.577 4.693 9.853 1.00 94.00 92 PHE A C 1
ATOM 755 O O . PHE A 1 92 ? 6.923 3.658 9.952 1.00 94.00 92 PHE A O 1
ATOM 762 N N . GLU A 1 93 ? 7.949 5.188 8.677 1.00 93.56 93 GLU A N 1
ATOM 763 C CA . GLU A 1 93 ? 7.585 4.633 7.376 1.00 93.56 93 GLU A CA 1
ATOM 764 C C . GLU A 1 93 ? 8.107 3.208 7.197 1.00 93.56 93 GLU A C 1
ATOM 766 O O . GLU A 1 93 ? 7.341 2.330 6.786 1.00 93.56 93 GLU A O 1
ATOM 771 N N . GLU A 1 94 ? 9.371 2.967 7.571 1.00 93.19 94 GLU A N 1
ATOM 772 C CA . GLU A 1 94 ? 9.967 1.630 7.533 1.00 93.19 94 GLU A CA 1
ATOM 773 C C . GLU A 1 94 ? 9.161 0.658 8.405 1.00 93.19 94 GLU A C 1
ATOM 775 O O . GLU A 1 94 ? 8.706 -0.399 7.955 1.00 93.19 94 GLU A O 1
ATOM 780 N N . ASN A 1 95 ? 8.884 1.062 9.645 1.00 94.25 95 ASN A N 1
ATOM 781 C CA . ASN A 1 95 ? 8.116 0.253 10.586 1.00 94.25 95 ASN A CA 1
ATOM 782 C C . ASN A 1 95 ? 6.698 -0.055 10.084 1.00 94.25 95 ASN A C 1
ATOM 784 O O . ASN A 1 95 ? 6.196 -1.167 10.276 1.00 94.25 95 ASN A O 1
ATOM 788 N N . VAL A 1 96 ? 6.035 0.904 9.433 1.00 94.44 96 VAL A N 1
ATOM 789 C CA . VAL A 1 96 ? 4.684 0.710 8.892 1.00 94.44 96 VAL A CA 1
ATOM 790 C C . VAL A 1 96 ? 4.675 -0.322 7.771 1.00 94.44 96 VAL A C 1
ATOM 792 O O . VAL A 1 96 ? 3.805 -1.201 7.784 1.00 94.44 96 VAL A O 1
ATOM 795 N N . PHE A 1 97 ? 5.616 -0.264 6.824 1.00 92.31 97 PHE A N 1
ATOM 796 C CA . PHE A 1 97 ? 5.626 -1.244 5.739 1.00 92.31 97 PHE A CA 1
ATOM 797 C C . PHE A 1 97 ? 6.062 -2.625 6.232 1.00 92.31 97 PHE A C 1
ATOM 799 O O . PHE A 1 97 ? 5.461 -3.614 5.815 1.00 92.31 97 PHE A O 1
ATOM 806 N N . LEU A 1 98 ? 7.038 -2.719 7.147 1.00 94.62 98 LEU A N 1
ATOM 807 C CA . LEU A 1 98 ? 7.458 -3.999 7.729 1.00 94.62 98 LEU A CA 1
ATOM 808 C C . LEU A 1 98 ? 6.299 -4.666 8.475 1.00 94.62 98 LEU A C 1
ATOM 810 O O . LEU A 1 98 ? 6.038 -5.855 8.281 1.00 94.62 98 LEU A O 1
ATOM 814 N N . MET A 1 99 ? 5.557 -3.891 9.272 1.00 95.75 99 MET A N 1
ATOM 815 C CA . MET A 1 99 ? 4.349 -4.356 9.955 1.00 95.75 99 MET A CA 1
ATOM 816 C C . MET A 1 99 ? 3.319 -4.889 8.951 1.00 95.75 99 MET A C 1
ATOM 818 O O . MET A 1 99 ? 2.792 -5.984 9.140 1.00 95.75 99 MET A O 1
ATOM 822 N N . LEU A 1 100 ? 3.036 -4.138 7.883 1.00 96.25 100 LEU A N 1
ATOM 823 C CA . LEU A 1 100 ? 2.044 -4.525 6.879 1.00 96.25 100 LEU A CA 1
ATOM 824 C C . LEU A 1 100 ? 2.480 -5.752 6.067 1.00 96.25 100 LEU A C 1
ATOM 826 O O . LEU A 1 100 ? 1.670 -6.649 5.845 1.00 96.25 100 LEU A O 1
ATOM 830 N N . ARG A 1 101 ? 3.751 -5.823 5.661 1.00 96.19 101 ARG A N 1
ATOM 831 C CA . ARG A 1 101 ? 4.322 -6.970 4.944 1.00 96.19 101 ARG A CA 1
ATOM 832 C C . ARG A 1 101 ? 4.216 -8.237 5.785 1.00 96.19 101 ARG A C 1
ATOM 834 O O . ARG A 1 101 ? 3.747 -9.255 5.287 1.00 96.19 101 ARG A O 1
ATOM 841 N N . ASN A 1 102 ? 4.599 -8.166 7.060 1.00 96.38 102 ASN A N 1
ATOM 842 C CA . ASN A 1 102 ? 4.542 -9.310 7.968 1.00 96.38 102 ASN A CA 1
ATOM 843 C C . ASN A 1 102 ? 3.091 -9.751 8.233 1.00 96.38 102 ASN A C 1
ATOM 845 O O . ASN A 1 102 ? 2.803 -10.945 8.212 1.00 96.38 102 ASN A O 1
ATOM 849 N N . ASP A 1 103 ? 2.169 -8.804 8.434 1.00 96.56 103 ASP A N 1
ATOM 850 C CA . ASP A 1 103 ? 0.740 -9.091 8.620 1.00 96.56 103 ASP A CA 1
ATOM 851 C C . ASP A 1 103 ? 0.121 -9.770 7.388 1.00 96.56 103 ASP A C 1
ATOM 853 O O . ASP A 1 103 ? -0.627 -10.740 7.517 1.00 96.56 103 ASP A O 1
ATOM 857 N N . LEU A 1 104 ? 0.459 -9.296 6.186 1.00 97.06 104 LEU A N 1
ATOM 858 C CA . LEU A 1 104 ? 0.012 -9.913 4.940 1.00 97.06 104 LEU A CA 1
ATOM 859 C C . LEU A 1 104 ? 0.620 -11.300 4.744 1.00 97.06 104 LEU A C 1
ATOM 861 O O . LEU A 1 104 ? -0.121 -12.217 4.406 1.00 97.06 104 LEU A O 1
ATOM 865 N N . HIS A 1 105 ? 1.918 -11.474 5.012 1.00 96.50 105 HIS A N 1
ATOM 866 C CA . HIS A 1 105 ? 2.583 -12.775 4.935 1.00 96.50 105 HIS A CA 1
ATOM 867 C C . HIS A 1 105 ? 1.833 -13.823 5.766 1.00 96.50 105 HIS A C 1
ATOM 869 O O . HIS A 1 105 ? 1.424 -14.850 5.240 1.00 96.50 105 HIS A O 1
ATOM 875 N N . GLN A 1 106 ? 1.542 -13.515 7.034 1.00 96.19 106 GLN A N 1
ATOM 876 C CA . GLN A 1 106 ? 0.825 -14.427 7.934 1.00 96.19 106 GLN A CA 1
ATOM 877 C C . GLN A 1 106 ? -0.600 -14.762 7.471 1.00 96.19 106 GLN A C 1
ATOM 879 O O . GLN A 1 106 ? -1.108 -15.832 7.782 1.00 96.19 106 GLN A O 1
ATOM 884 N N . LYS A 1 107 ? -1.265 -13.852 6.753 1.00 95.50 107 LYS A N 1
ATOM 885 C CA . LYS A 1 107 ? -2.653 -14.026 6.286 1.00 95.50 107 LYS A CA 1
ATOM 886 C C . LYS A 1 107 ? -2.771 -14.686 4.912 1.00 95.50 107 LYS A C 1
ATOM 888 O O . LYS A 1 107 ? -3.889 -14.996 4.498 1.00 95.50 107 LYS A O 1
ATOM 893 N N . LEU A 1 108 ? -1.666 -14.790 4.179 1.00 94.19 108 LEU A N 1
ATOM 894 C CA . LEU A 1 108 ? -1.611 -15.371 2.837 1.00 94.19 108 LEU A CA 1
ATOM 895 C C . LEU A 1 108 ? -1.076 -16.810 2.831 1.00 94.19 108 LEU A C 1
ATOM 897 O O . LEU A 1 108 ? -1.274 -17.488 1.820 1.00 94.19 108 LEU A O 1
ATOM 901 N N . LEU A 1 109 ? -0.440 -17.244 3.928 1.00 84.81 109 LEU A N 1
ATOM 902 C CA . LEU A 1 109 ? -0.172 -18.650 4.257 1.00 84.81 109 LEU A CA 1
ATOM 903 C C . LEU A 1 109 ? -1.482 -19.423 4.475 1.00 84.81 109 LEU A C 1
ATOM 905 O O . LEU A 1 109 ? -1.538 -20.587 4.024 1.00 84.81 109 LEU A O 1
#

Secondary structure (DSSP, 8-state):
-EEEEEE-HHHHHHHHHHTTHHHH--GGGS-HHHHHHHHHHHHHHHHHHHHHHHHTT--S-EEEEEEHHHHHHHHHHHHHTGGG----TT-HHHHHHHHHHHHHHHHH-